Protein AF-A0AAD5JAH5-F1 (afdb_monomer_lite)

Foldseek 3Di:
DEQAECEEEADEDAEAEEEEHECYEYAYQYVAQYHYYNYDNYYYDHRDDDDPCVCVVCVVVVRNDRPV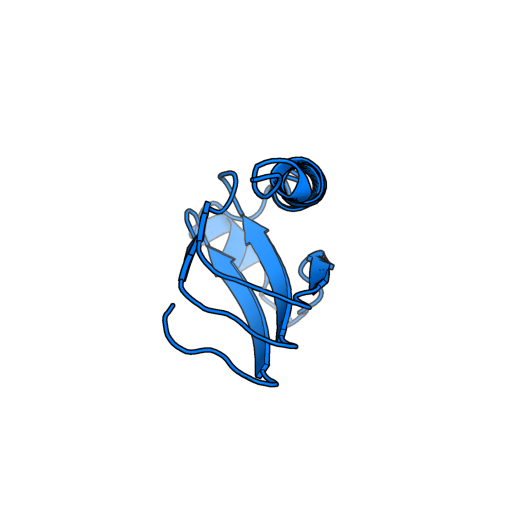SPVCVVVVVPPPDD

InterPro domains:
  IPR012945 Tubulin binding cofactor C-like domain [PF07986] (1-76)
  IPR016098 Cyclase-associated protein CAP/septum formation inhibitor MinC, C-terminal [G3DSA:2.160.20.70] (1-82)
  IPR017901 C-CAP/cofactor C-like domain [PS51329] (1-78)
  IPR027684 Tubulin-specific chaperone C [PTHR15139] (2-81)

Radius of gyration: 13.24 Å; chains: 1; bounding box: 36×28×31 Å

Sequence (82 aa):
MEELEDCVFVLASHHVWIHFAKRSDFYLRLMSIPIMEDSDGVRFANYCFKYKRIEEDLAVAVLDEETGNWANMDDFKWLRAM

Structure (mmCIF, N/CA/C/O backbone):
data_AF-A0AAD5JAH5-F1
#
_entry.id   AF-A0AAD5JAH5-F1
#
loop_
_atom_site.group_PDB
_atom_site.id
_atom_site.type_symbol
_atom_site.label_atom_id
_atom_site.label_alt_id
_atom_site.label_comp_id
_atom_site.label_asym_id
_atom_site.label_entity_id
_atom_site.label_seq_id
_atom_site.pdbx_PDB_ins_code
_atom_site.Cartn_x
_atom_site.Cartn_y
_atom_site.Cartn_z
_atom_site.occupancy
_atom_site.B_iso_or_equiv
_atom_site.auth_seq_id
_atom_site.auth_comp_id
_atom_site.auth_asym_id
_atom_site.auth_atom_id
_atom_site.pdbx_PDB_model_num
ATOM 1 N N . MET A 1 1 ? 8.339 -1.770 3.473 1.00 79.94 1 MET A N 1
ATOM 2 C CA . MET A 1 1 ? 7.745 -3.123 3.520 1.00 79.94 1 MET A CA 1
ATOM 3 C C . MET A 1 1 ? 8.676 -4.041 2.771 1.00 79.94 1 MET A C 1
ATOM 5 O O . MET A 1 1 ? 9.180 -3.595 1.750 1.00 79.94 1 MET A O 1
ATOM 9 N N . GLU A 1 2 ? 8.923 -5.242 3.280 1.00 81.44 2 GLU A N 1
ATOM 10 C CA . GLU A 1 2 ? 9.941 -6.155 2.750 1.00 81.44 2 GLU A CA 1
ATOM 11 C C . GLU A 1 2 ? 9.354 -7.564 2.626 1.00 81.44 2 GLU A C 1
ATOM 13 O O . GLU A 1 2 ? 8.535 -7.951 3.460 1.00 81.44 2 GLU A O 1
ATOM 18 N N . GLU A 1 3 ? 9.757 -8.296 1.588 1.00 81.69 3 GLU A N 1
ATOM 19 C CA . GLU A 1 3 ? 9.431 -9.715 1.375 1.00 81.69 3 GLU A CA 1
ATOM 20 C C . GLU A 1 3 ? 7.931 -10.048 1.406 1.00 81.69 3 GLU A C 1
ATOM 22 O O . GLU A 1 3 ? 7.472 -10.954 2.102 1.00 81.69 3 GLU A O 1
ATOM 27 N N . LEU A 1 4 ? 7.145 -9.307 0.625 1.00 82.94 4 LEU A N 1
ATOM 28 C CA . LEU A 1 4 ? 5.699 -9.495 0.549 1.00 82.94 4 LEU A CA 1
ATOM 29 C C . LEU A 1 4 ? 5.339 -10.535 -0.513 1.00 82.94 4 LEU A C 1
ATOM 31 O O . LEU A 1 4 ? 5.733 -10.399 -1.670 1.00 82.94 4 LEU A O 1
ATOM 35 N N . GLU A 1 5 ? 4.531 -11.533 -0.162 1.00 86.50 5 GLU A N 1
ATOM 36 C CA . GLU A 1 5 ? 4.024 -12.520 -1.117 1.00 86.50 5 GLU A CA 1
ATOM 37 C C . GLU A 1 5 ? 2.554 -12.858 -0.833 1.00 86.50 5 GLU A C 1
ATOM 39 O O . GLU A 1 5 ? 2.184 -13.093 0.316 1.00 86.50 5 GLU A O 1
ATOM 44 N N . ASP A 1 6 ? 1.715 -12.845 -1.877 1.00 88.12 6 ASP A N 1
ATOM 45 C CA . ASP A 1 6 ? 0.279 -13.179 -1.823 1.00 88.12 6 ASP A CA 1
ATOM 46 C C . ASP A 1 6 ? -0.503 -12.435 -0.717 1.00 88.12 6 ASP A C 1
ATOM 48 O O . ASP A 1 6 ? -1.378 -12.988 -0.046 1.00 88.12 6 ASP A O 1
ATOM 52 N N . CYS A 1 7 ? -0.186 -11.154 -0.515 1.00 88.62 7 CYS A N 1
ATOM 53 C CA . CYS A 1 7 ? -0.766 -10.327 0.540 1.00 88.62 7 CYS A CA 1
ATOM 54 C C . CYS A 1 7 ? -1.721 -9.257 -0.004 1.00 88.62 7 CYS A C 1
ATOM 56 O O . CYS A 1 7 ? -1.579 -8.774 -1.126 1.00 88.62 7 CYS A O 1
ATOM 58 N N . VAL A 1 8 ? -2.666 -8.829 0.840 1.00 88.38 8 VAL A N 1
ATOM 59 C CA . VAL A 1 8 ? -3.550 -7.688 0.570 1.00 88.38 8 VAL A CA 1
ATOM 60 C C . VAL A 1 8 ? -3.285 -6.596 1.599 1.00 88.38 8 VAL A C 1
ATOM 62 O O . VAL A 1 8 ? -3.466 -6.806 2.798 1.00 88.38 8 VAL A O 1
ATOM 65 N N . PHE A 1 9 ? -2.894 -5.418 1.127 1.00 88.50 9 PHE A N 1
ATOM 66 C CA . PHE A 1 9 ? -2.630 -4.244 1.948 1.00 88.50 9 PHE A CA 1
ATOM 67 C C . PHE A 1 9 ? -3.685 -3.181 1.705 1.00 88.50 9 PHE A C 1
ATOM 69 O O . PHE A 1 9 ? -3.957 -2.807 0.568 1.00 88.50 9 PHE A O 1
ATOM 76 N N . VAL A 1 10 ? -4.244 -2.652 2.788 1.00 89.12 10 VAL A N 1
ATOM 77 C CA . VAL A 1 10 ? -5.193 -1.541 2.744 1.00 89.12 10 VAL A CA 1
ATOM 78 C C . VAL A 1 10 ? -4.709 -0.490 3.726 1.00 89.12 10 VAL A C 1
ATOM 80 O O . VAL A 1 10 ? -4.802 -0.688 4.936 1.00 89.12 10 VAL A O 1
ATOM 83 N N . LEU A 1 11 ? -4.125 0.599 3.224 1.00 87.88 11 LEU A N 1
ATOM 84 C CA . LEU A 1 11 ? -3.487 1.597 4.084 1.00 87.88 11 LEU A CA 1
ATOM 85 C C . LEU A 1 11 ? -3.570 3.016 3.517 1.00 87.88 11 LEU A C 1
ATOM 87 O O . LEU A 1 11 ? -3.549 3.232 2.305 1.00 87.88 11 LEU A O 1
ATOM 91 N N . ALA A 1 12 ? -3.608 3.975 4.436 1.00 88.50 12 ALA A N 1
ATOM 92 C CA . ALA A 1 12 ? -3.433 5.390 4.157 1.00 88.50 12 ALA A CA 1
ATOM 93 C C . ALA A 1 12 ? -2.146 5.863 4.845 1.00 88.50 12 ALA A C 1
ATOM 95 O O . ALA A 1 12 ? -1.928 5.559 6.019 1.00 88.50 12 ALA A O 1
ATOM 96 N N . SER A 1 13 ? -1.263 6.541 4.114 1.00 87.75 13 SER A N 1
ATOM 97 C CA . SER A 1 13 ? 0.034 6.991 4.634 1.00 87.75 13 SER A CA 1
ATOM 98 C C . SER A 1 13 ? 0.567 8.182 3.846 1.00 87.75 13 SER A C 1
ATOM 100 O O . SER A 1 13 ? 0.203 8.404 2.699 1.00 87.75 13 SER A O 1
ATOM 102 N N . HIS A 1 14 ? 1.496 8.929 4.435 1.00 87.00 14 HIS A N 1
ATOM 103 C CA . HIS A 1 14 ? 2.202 10.007 3.740 1.00 87.00 14 HIS A CA 1
ATOM 104 C C . HIS A 1 14 ? 3.200 9.466 2.714 1.00 87.00 14 HIS A C 1
ATOM 106 O O . HIS A 1 14 ? 3.237 9.919 1.573 1.00 87.00 14 HIS A O 1
ATOM 112 N N . HIS A 1 15 ? 3.972 8.454 3.110 1.00 84.12 15 HIS A N 1
ATOM 113 C CA . HIS A 1 15 ? 5.003 7.825 2.291 1.00 84.12 15 HIS A CA 1
ATOM 114 C C . HIS A 1 15 ? 4.955 6.310 2.465 1.00 84.12 15 HIS A C 1
ATOM 116 O O . HIS A 1 15 ? 4.712 5.808 3.567 1.00 84.12 15 HIS A O 1
ATOM 122 N N . VAL A 1 16 ? 5.206 5.582 1.379 1.00 85.12 16 VAL A N 1
ATOM 123 C CA . VAL A 1 16 ? 5.311 4.122 1.390 1.00 85.12 16 VAL A CA 1
ATOM 124 C C . VAL A 1 16 ? 6.458 3.701 0.491 1.00 85.12 16 VAL A C 1
ATOM 126 O O . VAL A 1 16 ? 6.511 4.095 -0.674 1.00 85.12 16 VAL A O 1
ATOM 129 N N . TRP A 1 17 ? 7.348 2.882 1.050 1.00 86.38 17 TRP A N 1
ATOM 130 C CA . TRP A 1 17 ? 8.405 2.186 0.322 1.00 86.38 17 TRP A CA 1
ATOM 131 C C . TRP A 1 17 ? 8.141 0.684 0.368 1.00 86.38 17 TRP A C 1
ATOM 133 O O . TRP A 1 17 ? 7.978 0.096 1.449 1.00 86.38 17 TRP A O 1
ATOM 143 N N . ILE A 1 18 ? 8.064 0.078 -0.811 1.00 83.69 18 ILE A N 1
ATOM 144 C CA . ILE A 1 18 ? 7.803 -1.346 -1.005 1.00 83.69 18 ILE A CA 1
ATOM 145 C C . ILE A 1 18 ? 9.044 -1.948 -1.654 1.00 83.69 18 ILE A C 1
ATOM 147 O O . ILE A 1 18 ? 9.376 -1.618 -2.791 1.00 83.69 18 ILE A O 1
ATOM 151 N N . HIS A 1 19 ? 9.706 -2.838 -0.927 1.00 82.25 19 HIS A N 1
ATOM 152 C CA . HIS A 1 19 ? 10.834 -3.614 -1.413 1.00 82.25 19 HIS A CA 1
ATOM 153 C C . HIS A 1 19 ? 10.379 -5.065 -1.533 1.00 82.25 19 HIS A C 1
ATOM 155 O O . HIS A 1 19 ? 9.851 -5.634 -0.577 1.00 82.25 19 HIS A O 1
ATOM 161 N N . PHE A 1 20 ? 10.573 -5.655 -2.711 1.00 79.75 20 PHE A N 1
ATOM 162 C CA . PHE A 1 20 ? 10.316 -7.071 -2.964 1.00 79.75 20 PHE A CA 1
ATOM 163 C C . PHE A 1 20 ? 8.883 -7.518 -2.627 1.00 79.75 20 PHE A C 1
ATOM 165 O O . PHE A 1 20 ? 8.637 -8.236 -1.658 1.00 79.75 20 PHE A O 1
ATOM 172 N N . ALA A 1 21 ? 7.917 -7.099 -3.446 1.00 83.25 21 ALA A N 1
ATOM 173 C CA . ALA A 1 21 ? 6.541 -7.578 -3.369 1.00 83.25 21 ALA A CA 1
ATOM 174 C C . ALA A 1 21 ? 6.172 -8.457 -4.568 1.00 83.25 21 ALA A C 1
ATOM 176 O O . ALA A 1 21 ? 6.449 -8.107 -5.714 1.00 83.25 21 ALA A O 1
ATOM 177 N N . LYS A 1 22 ? 5.511 -9.587 -4.306 1.00 83.69 22 LYS A N 1
ATOM 178 C CA . LYS A 1 22 ? 5.049 -10.550 -5.309 1.00 83.69 22 LYS A CA 1
ATOM 179 C C . LYS A 1 22 ? 3.566 -10.833 -5.157 1.00 83.69 22 LYS A C 1
ATOM 181 O O . LYS A 1 22 ? 3.093 -11.068 -4.045 1.00 83.69 22 LYS A O 1
ATOM 186 N N . ARG A 1 23 ? 2.834 -10.827 -6.278 1.00 86.19 23 ARG A N 1
ATOM 187 C CA . ARG A 1 23 ? 1.407 -11.225 -6.344 1.00 86.19 23 ARG A CA 1
ATOM 188 C C . ARG A 1 23 ? 0.538 -10.580 -5.252 1.00 86.19 23 ARG A C 1
ATOM 190 O O . ARG A 1 23 ? -0.347 -11.216 -4.693 1.00 86.19 23 ARG A O 1
ATOM 197 N N . SER A 1 24 ? 0.840 -9.333 -4.903 1.00 85.62 24 SER A N 1
ATOM 198 C CA . SER A 1 24 ? 0.220 -8.640 -3.774 1.00 85.62 24 SER A CA 1
ATOM 199 C C . SER A 1 24 ? -0.626 -7.463 -4.249 1.00 85.62 24 SER A C 1
ATOM 201 O O . SER A 1 24 ? -0.279 -6.782 -5.219 1.00 85.62 24 SER A O 1
ATOM 203 N N . ASP A 1 25 ? -1.726 -7.226 -3.543 1.00 86.19 25 ASP A N 1
ATOM 204 C CA . ASP A 1 25 ? -2.706 -6.192 -3.857 1.00 86.19 25 ASP A CA 1
ATOM 205 C C . ASP A 1 25 ? -2.605 -5.044 -2.860 1.00 86.19 25 ASP A C 1
ATOM 207 O O . ASP A 1 25 ? -2.634 -5.254 -1.648 1.00 86.19 25 ASP A O 1
ATOM 211 N N . PHE A 1 26 ? -2.532 -3.819 -3.364 1.00 86.44 26 PHE A N 1
ATOM 212 C CA . PHE A 1 26 ? -2.354 -2.621 -2.559 1.00 86.44 26 PHE A CA 1
ATOM 213 C C . PHE A 1 26 ? -3.481 -1.623 -2.826 1.00 86.44 26 PHE A C 1
ATOM 215 O O . PHE A 1 26 ? -3.611 -1.070 -3.916 1.00 86.44 26 PHE A O 1
ATOM 222 N N . TYR A 1 27 ? -4.276 -1.356 -1.797 1.00 87.69 27 TYR A N 1
ATOM 223 C CA . TYR A 1 27 ? -5.309 -0.328 -1.780 1.00 87.69 27 TYR A CA 1
ATOM 224 C C . TYR A 1 27 ? -4.765 0.865 -1.000 1.00 87.69 27 TYR A C 1
ATOM 226 O O . TYR A 1 27 ? -4.746 0.847 0.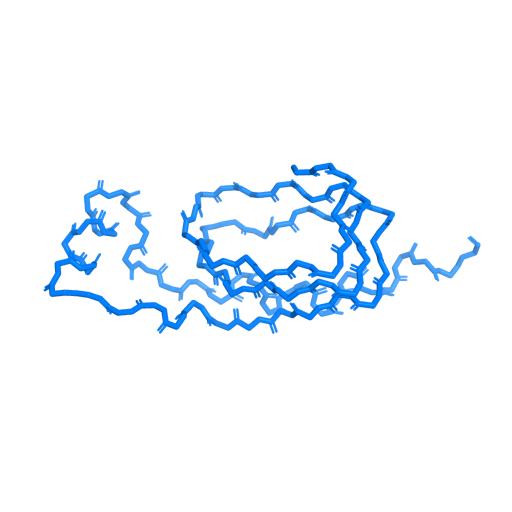236 1.00 87.69 27 TYR A O 1
ATOM 234 N N . LEU A 1 28 ? -4.253 1.865 -1.718 1.00 86.38 28 LEU A N 1
ATOM 235 C CA . LEU A 1 28 ? -3.427 2.923 -1.136 1.00 86.38 28 LEU A CA 1
ATOM 236 C C . LEU A 1 28 ? -4.107 4.290 -1.225 1.00 86.38 28 LEU A C 1
ATOM 238 O O . LEU A 1 28 ? -4.649 4.663 -2.264 1.00 86.38 28 LEU A O 1
ATOM 242 N N . ARG A 1 29 ? -4.008 5.065 -0.141 1.00 86.81 29 ARG A N 1
ATOM 243 C CA . ARG A 1 29 ? -4.195 6.522 -0.152 1.00 86.81 29 ARG A CA 1
ATOM 244 C C . ARG A 1 29 ? -2.893 7.174 0.294 1.00 86.81 29 ARG A C 1
ATOM 246 O O . ARG A 1 29 ? -2.440 6.923 1.409 1.00 86.81 29 ARG A O 1
ATOM 253 N N . LEU A 1 30 ? -2.278 7.952 -0.596 1.00 84.81 30 LEU A N 1
ATOM 254 C CA . LEU A 1 30 ? -0.935 8.493 -0.395 1.00 84.81 30 LEU A CA 1
ATOM 255 C C . LEU A 1 30 ? -0.865 9.990 -0.672 1.00 84.81 30 LEU A C 1
ATOM 257 O O . LEU A 1 30 ? -1.496 10.467 -1.609 1.00 84.81 30 LEU A O 1
ATOM 261 N N . MET A 1 31 ? -0.038 10.706 0.090 1.00 83.56 31 MET A N 1
ATOM 262 C CA . MET A 1 31 ? 0.295 12.116 -0.183 1.00 83.56 31 MET A CA 1
ATOM 263 C C . MET A 1 31 ? 1.460 12.280 -1.153 1.00 83.56 31 MET A C 1
ATOM 265 O O . MET A 1 31 ? 1.598 13.328 -1.776 1.00 83.56 31 MET A O 1
ATOM 269 N N . SER A 1 32 ? 2.250 11.225 -1.331 1.00 79.69 32 SER A N 1
ATOM 270 C CA . SER A 1 32 ? 3.411 11.196 -2.215 1.00 79.69 32 SER A CA 1
ATOM 271 C C . SER A 1 32 ? 3.354 9.988 -3.144 1.00 79.69 32 SER A C 1
ATOM 273 O O . SER A 1 32 ? 2.655 9.009 -2.875 1.00 79.69 32 SER A O 1
ATOM 275 N N . ILE A 1 33 ? 4.119 10.041 -4.234 1.00 79.88 33 ILE A N 1
ATOM 276 C CA . ILE A 1 33 ? 4.302 8.889 -5.121 1.00 79.88 33 ILE A CA 1
ATOM 277 C C . ILE A 1 33 ? 5.055 7.806 -4.329 1.00 79.88 33 ILE A C 1
ATOM 279 O O . ILE A 1 33 ? 6.125 8.087 -3.781 1.00 79.88 33 ILE A O 1
ATOM 283 N N . PRO A 1 34 ? 4.511 6.588 -4.212 1.00 78.56 34 PRO A N 1
ATOM 284 C CA . PRO A 1 34 ? 5.192 5.503 -3.515 1.00 78.56 34 PRO A CA 1
ATOM 285 C C . PRO A 1 34 ? 6.387 5.002 -4.323 1.00 78.56 34 PRO A C 1
ATOM 287 O O . PRO A 1 34 ? 6.386 5.018 -5.553 1.00 78.56 34 PRO A O 1
ATOM 290 N N . ILE A 1 35 ? 7.398 4.517 -3.608 1.00 82.12 35 ILE A N 1
ATOM 291 C CA . ILE A 1 35 ? 8.624 3.988 -4.206 1.00 82.12 35 ILE A CA 1
ATOM 292 C C . ILE A 1 35 ? 8.559 2.464 -4.170 1.00 82.12 35 ILE A C 1
ATOM 294 O O . ILE A 1 35 ? 8.273 1.874 -3.125 1.00 82.12 35 ILE A O 1
ATOM 298 N N . MET A 1 36 ? 8.817 1.843 -5.319 1.00 75.56 36 MET A N 1
ATOM 299 C CA . MET A 1 36 ? 8.855 0.393 -5.477 1.00 75.56 36 MET A CA 1
ATOM 300 C C . MET A 1 36 ? 10.199 -0.064 -6.011 1.00 75.56 36 MET A C 1
ATOM 302 O O . MET A 1 36 ? 10.712 0.493 -6.980 1.00 75.56 36 MET A O 1
ATOM 306 N N . GLU A 1 37 ? 10.702 -1.144 -5.432 1.00 78.19 37 GLU A N 1
ATOM 307 C CA . GLU A 1 37 ? 11.925 -1.804 -5.862 1.00 78.19 37 GLU A CA 1
ATOM 308 C C . GLU A 1 37 ? 11.714 -3.324 -5.901 1.00 78.19 37 GLU A C 1
ATOM 310 O O . GLU A 1 37 ? 11.016 -3.892 -5.056 1.00 78.19 37 GLU A O 1
ATOM 315 N N . ASP A 1 38 ? 12.267 -3.974 -6.930 1.00 74.81 38 ASP A N 1
ATOM 316 C CA . ASP A 1 38 ? 12.269 -5.434 -7.116 1.00 74.81 38 ASP A CA 1
ATOM 317 C C . ASP A 1 38 ? 10.917 -6.149 -6.898 1.00 74.81 38 ASP A C 1
ATOM 319 O O . ASP A 1 38 ? 10.858 -7.270 -6.396 1.00 74.81 38 ASP A O 1
ATOM 323 N N . SER A 1 39 ? 9.813 -5.517 -7.303 1.00 77.62 39 SER A N 1
ATOM 324 C CA . SER A 1 39 ? 8.453 -6.046 -7.130 1.00 77.62 39 SER A CA 1
ATOM 325 C C . SER A 1 39 ? 7.855 -6.543 -8.454 1.00 77.62 39 SER A C 1
ATOM 327 O O . SER A 1 39 ? 8.057 -5.917 -9.494 1.00 77.62 39 SER A O 1
ATOM 329 N N . ASP A 1 40 ? 7.114 -7.655 -8.425 1.00 77.56 40 ASP A N 1
ATOM 330 C CA . ASP A 1 40 ? 6.538 -8.314 -9.607 1.00 77.56 40 ASP A CA 1
ATOM 331 C C . ASP A 1 40 ? 5.090 -8.783 -9.378 1.00 77.56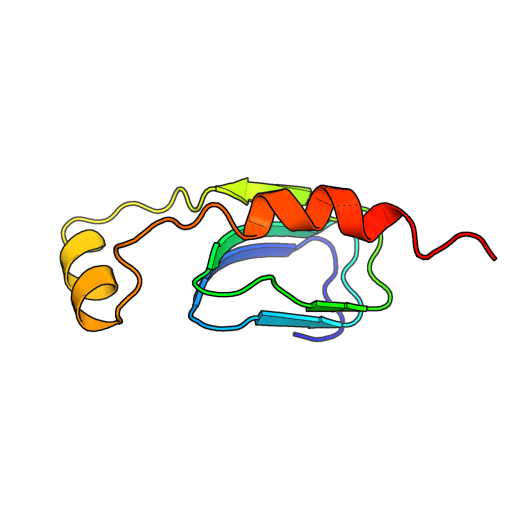 40 ASP A C 1
ATOM 333 O O . ASP A 1 40 ? 4.713 -9.240 -8.299 1.00 77.56 40 ASP A O 1
ATOM 337 N N . GLY A 1 41 ? 4.243 -8.668 -10.403 1.00 78.12 41 GLY A N 1
ATOM 338 C CA . GLY A 1 41 ? 2.846 -9.114 -10.322 1.00 78.12 41 GLY A CA 1
ATOM 339 C C . GLY A 1 41 ? 1.993 -8.398 -9.261 1.00 78.12 41 GLY A C 1
ATOM 340 O O . GLY A 1 41 ? 1.014 -8.968 -8.785 1.00 78.12 41 GLY A O 1
ATOM 341 N N . VAL A 1 42 ? 2.360 -7.176 -8.866 1.00 81.50 42 VAL A N 1
ATOM 342 C CA . VAL A 1 42 ? 1.611 -6.355 -7.900 1.00 81.50 42 VAL A CA 1
ATOM 343 C C . VAL A 1 42 ? 0.488 -5.556 -8.568 1.00 81.50 42 VAL A C 1
ATOM 345 O O . VAL A 1 42 ? 0.606 -5.151 -9.730 1.00 81.50 42 VAL A O 1
ATOM 348 N N . ARG A 1 43 ? -0.606 -5.319 -7.836 1.00 81.75 43 ARG A N 1
ATOM 349 C CA . ARG A 1 43 ? -1.764 -4.535 -8.303 1.00 81.75 43 ARG A CA 1
ATOM 350 C C . ARG A 1 43 ? -2.062 -3.390 -7.343 1.00 81.75 43 ARG A C 1
ATOM 352 O O . ARG A 1 43 ? -2.001 -3.574 -6.131 1.00 81.75 43 ARG A O 1
ATOM 359 N N . PHE A 1 44 ? -2.425 -2.234 -7.896 1.00 80.44 44 PHE A N 1
ATOM 360 C CA . PHE A 1 44 ? -2.764 -1.035 -7.131 1.00 80.44 44 PHE A CA 1
ATOM 361 C C . PHE A 1 44 ? -4.193 -0.595 -7.415 1.00 80.44 44 PHE A C 1
ATOM 363 O O . PHE A 1 44 ? -4.667 -0.667 -8.549 1.00 80.44 44 PHE A O 1
ATOM 370 N N . ALA A 1 45 ? -4.875 -0.139 -6.372 1.00 80.50 45 ALA A N 1
ATOM 371 C CA . ALA A 1 45 ? -6.203 0.435 -6.460 1.00 80.50 45 ALA A CA 1
ATOM 372 C C . ALA A 1 45 ? -6.390 1.535 -5.412 1.00 80.50 45 ALA A C 1
ATOM 374 O O . ALA A 1 45 ? -5.640 1.647 -4.438 1.00 80.50 45 ALA A O 1
ATOM 375 N N . ASN A 1 46 ? -7.439 2.328 -5.610 1.00 79.75 46 ASN A N 1
ATOM 376 C CA . ASN A 1 46 ? -7.851 3.346 -4.658 1.00 79.75 46 ASN A CA 1
ATOM 377 C C . ASN A 1 46 ? -8.192 2.738 -3.292 1.00 79.75 46 ASN A C 1
ATOM 379 O O . ASN A 1 46 ? -8.818 1.677 -3.207 1.00 79.75 46 ASN A O 1
ATOM 383 N N . TYR A 1 47 ? -7.823 3.445 -2.221 1.00 80.56 47 TYR A N 1
ATOM 384 C CA . TYR A 1 47 ? -8.207 3.078 -0.861 1.00 80.56 47 TYR A CA 1
ATOM 385 C C . TYR A 1 47 ? -9.732 2.961 -0.741 1.00 80.56 47 TYR A C 1
ATOM 387 O O . TYR A 1 47 ? -10.470 3.913 -0.989 1.00 80.56 47 TYR A O 1
ATOM 395 N N . CYS A 1 48 ? -10.214 1.775 -0.371 1.00 79.81 48 CYS A N 1
ATOM 396 C CA . CYS A 1 48 ? -11.642 1.446 -0.385 1.00 79.81 48 CYS A CA 1
ATOM 397 C C . CYS A 1 48 ? -12.221 1.144 1.006 1.00 79.81 48 CYS A C 1
ATOM 399 O O . CYS A 1 48 ? -13.396 0.787 1.123 1.00 79.81 48 CYS A O 1
ATOM 4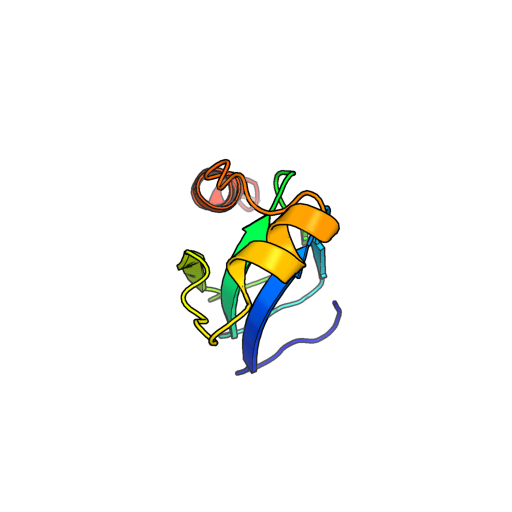01 N N . PHE A 1 49 ? -11.421 1.286 2.066 1.00 82.06 49 PHE A N 1
ATOM 402 C CA . PHE A 1 49 ? -11.849 0.951 3.418 1.00 82.06 49 PHE A CA 1
ATOM 403 C C . PHE A 1 49 ? -12.710 2.062 4.014 1.00 82.06 49 PHE A C 1
ATOM 405 O O . PHE A 1 49 ? -12.321 3.227 4.035 1.00 82.06 49 PHE A O 1
ATOM 412 N N . LYS A 1 50 ? -13.891 1.694 4.517 1.00 81.81 50 LYS A N 1
ATOM 413 C CA . LYS A 1 50 ? -14.837 2.633 5.122 1.00 81.81 50 LYS A CA 1
ATOM 414 C C . LYS A 1 50 ? -15.234 2.157 6.509 1.00 81.81 50 LYS A C 1
ATOM 416 O O . LYS A 1 50 ? -15.721 1.042 6.673 1.00 81.81 50 LYS A O 1
ATOM 421 N N . TYR A 1 51 ? -15.097 3.033 7.494 1.00 86.62 51 TYR A N 1
ATOM 422 C CA . TYR A 1 51 ? -15.712 2.884 8.811 1.00 86.62 51 TYR A CA 1
ATOM 423 C C . TYR A 1 51 ? -16.235 4.238 9.283 1.00 86.62 51 TYR A C 1
ATOM 425 O O . TYR A 1 51 ? -15.897 5.270 8.713 1.00 86.62 51 TYR A O 1
ATOM 433 N N . LYS A 1 52 ? -17.084 4.247 10.317 1.00 85.38 52 LYS A N 1
ATOM 434 C CA . LYS A 1 52 ? -17.892 5.417 10.709 1.00 85.38 52 LYS A CA 1
ATOM 435 C C . LYS A 1 52 ? -17.105 6.734 10.860 1.00 85.38 52 LYS A C 1
ATOM 437 O O . LYS A 1 52 ? -17.696 7.784 10.659 1.00 85.38 52 LYS A O 1
ATOM 442 N N . ARG A 1 53 ? -15.820 6.675 11.220 1.00 88.12 53 ARG A N 1
ATOM 443 C CA . ARG A 1 53 ? -14.967 7.838 11.520 1.00 88.12 53 ARG A CA 1
ATOM 444 C C . ARG A 1 53 ? -13.711 7.922 10.645 1.00 88.12 53 ARG A C 1
ATOM 446 O O . ARG A 1 53 ? -12.810 8.680 10.967 1.00 88.12 53 ARG A O 1
ATOM 453 N N . ILE A 1 54 ? -13.654 7.165 9.545 1.00 86.88 54 ILE A N 1
ATOM 454 C CA . ILE A 1 54 ? -12.464 7.125 8.682 1.00 86.88 54 ILE A CA 1
ATOM 455 C C . ILE A 1 54 ? -12.074 8.517 8.182 1.00 86.88 54 ILE A C 1
ATOM 457 O O . ILE A 1 54 ? -10.915 8.879 8.284 1.00 86.88 54 ILE A O 1
ATOM 461 N N . GLU A 1 55 ? -13.027 9.326 7.719 1.00 85.81 55 GLU A N 1
ATOM 462 C CA . GLU A 1 55 ? -12.729 10.666 7.193 1.00 85.81 55 GLU A CA 1
ATOM 463 C C . GLU A 1 55 ? -12.221 11.621 8.284 1.00 85.81 55 GLU A C 1
ATOM 465 O O . GLU A 1 55 ? -11.335 12.425 8.023 1.00 85.81 55 GLU A O 1
ATOM 470 N N . GLU A 1 56 ? -12.724 11.510 9.522 1.00 89.38 56 GLU A N 1
ATOM 471 C CA . GLU A 1 56 ? -12.209 12.289 10.660 1.00 89.38 56 GLU A CA 1
ATOM 472 C C . GLU A 1 56 ? -10.762 11.895 10.979 1.00 89.38 56 GLU A C 1
ATOM 474 O O . GLU A 1 56 ? -9.905 12.759 11.148 1.00 89.38 56 GLU A O 1
ATOM 479 N N . ASP A 1 57 ? -10.489 10.591 11.041 1.00 88.44 57 ASP A N 1
ATOM 480 C CA . ASP A 1 57 ? -9.161 10.068 11.363 1.00 88.44 57 ASP A CA 1
ATOM 481 C C . ASP A 1 57 ? -8.155 10.383 10.242 1.00 88.44 57 ASP A C 1
ATOM 483 O O . ASP A 1 57 ? -7.009 10.742 10.516 1.00 88.44 57 ASP A O 1
ATOM 487 N N . LEU A 1 58 ? -8.595 10.318 8.981 1.00 86.50 58 LEU A N 1
ATOM 488 C CA . LEU A 1 58 ? -7.805 10.723 7.821 1.00 86.50 58 LEU A CA 1
ATOM 489 C C . LEU A 1 58 ? -7.527 12.227 7.827 1.00 86.50 58 LEU A C 1
ATOM 491 O O . LEU A 1 58 ? -6.383 12.611 7.612 1.00 86.50 58 LEU A O 1
ATOM 495 N N . ALA A 1 59 ? -8.512 13.071 8.138 1.00 87.56 59 ALA A N 1
ATOM 496 C CA . ALA A 1 59 ? -8.313 14.518 8.231 1.00 87.56 59 ALA A CA 1
ATOM 497 C C . ALA A 1 59 ? -7.337 14.894 9.357 1.00 87.56 59 ALA A C 1
ATOM 499 O O . ALA A 1 59 ? -6.448 15.721 9.163 1.00 87.56 59 ALA A O 1
ATOM 500 N N . VAL A 1 60 ? -7.437 14.245 10.524 1.00 89.56 60 VAL A N 1
ATOM 501 C CA . VAL A 1 60 ? -6.465 14.419 11.621 1.00 89.56 60 VAL A CA 1
ATOM 502 C C . VAL A 1 60 ? -5.060 14.004 11.184 1.00 89.56 60 VAL A C 1
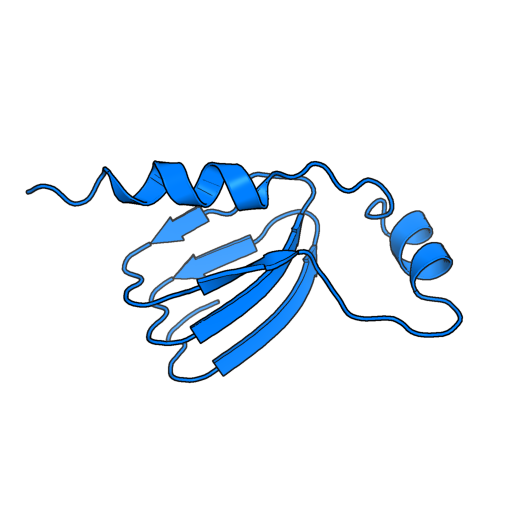ATOM 504 O O . VAL A 1 60 ? -4.078 14.640 11.566 1.00 89.56 60 VAL A O 1
ATOM 507 N N . ALA A 1 61 ? -4.958 12.954 10.371 1.00 85.81 61 ALA A N 1
ATOM 508 C CA . ALA A 1 61 ? -3.698 12.479 9.823 1.00 85.81 61 ALA A CA 1
ATOM 509 C C . ALA A 1 61 ? -3.219 13.262 8.586 1.00 85.81 61 ALA A C 1
ATOM 511 O O . ALA A 1 61 ? -2.136 12.952 8.094 1.00 85.81 61 ALA A O 1
ATOM 512 N N . VAL A 1 62 ? -3.966 14.263 8.099 1.00 85.94 62 VAL A N 1
ATOM 513 C CA . VAL A 1 62 ? -3.684 15.005 6.853 1.00 85.94 62 VAL A CA 1
ATOM 514 C C . VAL A 1 62 ? -3.592 14.053 5.648 1.00 85.94 62 VAL A C 1
ATOM 516 O O . VAL A 1 62 ? -2.621 14.036 4.894 1.00 85.94 62 VAL A O 1
ATOM 519 N N . LEU A 1 63 ? -4.594 13.180 5.542 1.00 83.69 63 LEU A N 1
ATOM 520 C CA . LEU A 1 63 ? -4.780 12.144 4.520 1.00 83.69 63 LEU A CA 1
ATOM 521 C C . LEU A 1 63 ? -6.212 12.168 3.952 1.00 83.69 63 LEU A C 1
ATOM 523 O O . LEU A 1 63 ? -6.668 11.185 3.366 1.00 83.69 63 LEU A O 1
ATOM 527 N N . ASP A 1 64 ? -6.954 13.250 4.176 1.00 78.25 64 ASP A N 1
ATOM 528 C CA . ASP A 1 64 ? -8.307 13.458 3.657 1.00 78.25 64 ASP A CA 1
ATOM 529 C C . ASP A 1 64 ? -8.314 13.803 2.159 1.00 78.25 64 ASP A C 1
ATOM 531 O O . ASP A 1 64 ? -9.257 13.442 1.453 1.00 78.25 64 ASP A O 1
ATOM 535 N N . GLU A 1 65 ? -7.234 14.399 1.642 1.00 73.38 65 GLU A N 1
ATOM 536 C CA . GLU A 1 65 ? -7.059 14.626 0.206 1.00 73.38 65 GLU A CA 1
ATOM 537 C C . GLU A 1 65 ? -6.569 13.366 -0.527 1.00 73.38 65 GLU A C 1
ATOM 539 O O . GLU A 1 65 ? -5.490 12.824 -0.275 1.00 73.38 65 GLU A O 1
ATOM 544 N N . GLU A 1 66 ? -7.359 12.907 -1.500 1.00 66.19 66 GLU A N 1
ATOM 545 C CA . GLU A 1 66 ? -6.951 11.865 -2.439 1.00 66.19 66 GLU A CA 1
ATOM 546 C C . GLU A 1 66 ? -6.236 12.498 -3.636 1.00 66.19 66 GLU A C 1
ATOM 548 O O . GLU A 1 66 ? -6.853 12.998 -4.571 1.00 66.19 66 GLU A O 1
ATOM 553 N N . THR A 1 67 ? -4.909 12.455 -3.610 1.00 67.81 67 THR A N 1
ATOM 554 C CA . THR A 1 67 ? -4.052 13.078 -4.634 1.00 67.81 67 THR A CA 1
ATOM 555 C C . THR A 1 67 ? -3.929 12.262 -5.928 1.00 67.81 67 THR A C 1
ATOM 557 O O . THR A 1 67 ? -3.326 12.723 -6.893 1.00 67.81 67 THR A O 1
ATOM 560 N N . GLY A 1 68 ? -4.443 11.024 -5.961 1.00 66.00 68 GLY A N 1
ATOM 561 C CA . GLY A 1 68 ? -4.272 10.115 -7.101 1.00 66.00 68 GLY A CA 1
ATOM 562 C C . GLY A 1 68 ? -2.824 9.657 -7.328 1.00 66.00 68 GLY A C 1
ATOM 563 O O . GLY A 1 68 ? -2.529 9.054 -8.355 1.00 66.00 68 GLY A O 1
ATOM 564 N N . ASN A 1 69 ? -1.911 9.896 -6.380 1.00 66.25 69 ASN A N 1
ATOM 565 C CA . ASN A 1 69 ? -0.476 9.623 -6.537 1.00 66.25 69 ASN A CA 1
ATOM 566 C C . ASN A 1 69 ? -0.114 8.147 -6.774 1.00 66.25 69 ASN A C 1
ATOM 568 O O . ASN A 1 69 ? 0.977 7.854 -7.263 1.00 66.25 69 ASN A O 1
ATOM 572 N N . TRP A 1 70 ? -1.019 7.215 -6.472 1.00 65.69 70 TRP A N 1
ATOM 573 C CA . TRP A 1 70 ? -0.875 5.799 -6.822 1.00 65.69 70 TRP A CA 1
ATOM 574 C C . TRP A 1 70 ? -1.018 5.549 -8.334 1.00 65.69 70 TRP A C 1
ATOM 576 O O . TRP A 1 70 ? -0.444 4.590 -8.837 1.00 65.69 70 TRP A O 1
ATOM 586 N N . ALA A 1 71 ? -1.732 6.400 -9.081 1.00 62.59 71 ALA A N 1
ATOM 587 C CA . ALA A 1 71 ? -1.930 6.233 -10.524 1.00 62.59 71 ALA A CA 1
ATOM 588 C C . ALA A 1 71 ? -0.632 6.469 -11.315 1.00 62.59 71 ALA A C 1
ATOM 590 O O . ALA A 1 71 ? -0.393 5.815 -12.324 1.00 62.59 71 ALA A O 1
ATOM 591 N N . ASN A 1 72 ? 0.260 7.322 -10.800 1.00 59.28 72 ASN A N 1
ATOM 592 C CA . ASN A 1 72 ? 1.595 7.540 -11.369 1.00 59.28 72 ASN A CA 1
ATOM 593 C C . ASN A 1 72 ? 2.534 6.329 -11.185 1.00 59.28 72 ASN A C 1
ATOM 595 O O . ASN A 1 72 ? 3.621 6.306 -11.757 1.00 59.28 72 ASN A O 1
ATOM 599 N N . MET A 1 73 ? 2.147 5.312 -10.400 1.00 56.44 73 MET A N 1
ATOM 600 C CA . MET A 1 73 ? 2.916 4.064 -10.291 1.00 56.44 73 MET A CA 1
ATOM 601 C C . MET A 1 73 ? 2.787 3.176 -11.526 1.00 56.44 73 MET A C 1
ATOM 603 O O . MET A 1 73 ? 3.673 2.352 -11.751 1.00 56.44 73 MET A O 1
ATOM 607 N N . ASP A 1 74 ? 1.711 3.319 -12.308 1.00 51.78 74 ASP A N 1
ATOM 608 C CA . ASP A 1 74 ? 1.545 2.562 -13.555 1.00 51.78 74 ASP A CA 1
ATOM 609 C C . ASP A 1 74 ? 2.672 2.915 -14.542 1.00 51.78 74 ASP A C 1
ATOM 611 O O . ASP A 1 74 ? 3.235 2.034 -15.193 1.00 51.78 74 ASP A O 1
ATOM 615 N N . ASP A 1 75 ? 3.117 4.178 -14.528 1.00 44.53 75 ASP A N 1
ATOM 616 C CA . ASP A 1 75 ? 4.271 4.648 -15.293 1.00 44.53 75 ASP A CA 1
ATOM 617 C C . ASP A 1 75 ? 5.617 4.125 -14.757 1.00 44.53 75 ASP A C 1
ATOM 619 O O . ASP A 1 75 ? 6.560 4.002 -15.520 1.00 44.53 75 ASP A O 1
ATOM 623 N N . PHE A 1 76 ? 5.779 3.711 -13.496 1.00 44.09 76 PHE A N 1
ATOM 624 C CA . PHE A 1 76 ? 7.083 3.179 -13.042 1.00 44.09 76 PHE A CA 1
ATOM 625 C C . PH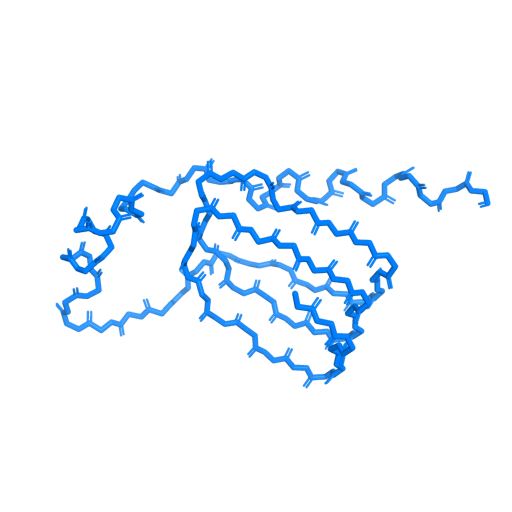E A 1 76 ? 7.402 1.765 -13.559 1.00 44.09 76 PHE A C 1
ATOM 627 O O . PHE A 1 76 ? 8.523 1.278 -13.382 1.00 44.09 76 PHE A O 1
ATOM 634 N N . LYS A 1 77 ? 6.472 1.117 -14.276 1.00 45.50 77 LYS A N 1
ATOM 635 C CA . LYS A 1 77 ? 6.726 -0.163 -14.954 1.00 45.50 77 LYS A CA 1
ATOM 636 C C . LYS A 1 77 ? 7.727 -0.081 -16.120 1.00 45.50 77 LYS A C 1
ATOM 638 O O . LYS A 1 77 ? 8.083 -1.136 -16.640 1.00 45.50 77 LYS A O 1
ATOM 643 N N . TRP A 1 78 ? 8.238 1.094 -16.518 1.00 46.75 78 TRP A N 1
ATOM 644 C CA . TRP A 1 78 ? 9.190 1.195 -17.644 1.00 46.75 78 TRP A CA 1
ATOM 645 C C . TRP A 1 78 ? 10.690 1.263 -17.297 1.00 46.75 78 TRP A C 1
ATOM 647 O O . TRP A 1 78 ? 11.495 1.284 -18.224 1.00 46.75 78 TRP A O 1
ATOM 657 N N . LEU A 1 79 ? 11.129 1.194 -16.030 1.00 37.81 79 LEU A N 1
ATOM 658 C CA . LEU A 1 79 ? 12.578 1.143 -15.713 1.00 37.81 79 LEU A CA 1
ATOM 659 C C . LEU A 1 79 ? 13.166 -0.263 -15.510 1.00 37.81 79 LEU A C 1
ATOM 661 O O . LEU A 1 79 ? 14.303 -0.402 -15.066 1.00 37.81 79 LEU A O 1
ATOM 665 N N . ARG A 1 80 ? 12.449 -1.317 -15.916 1.00 42.09 80 ARG A N 1
ATOM 666 C CA . ARG A 1 80 ? 13.016 -2.670 -16.061 1.00 42.09 80 ARG A CA 1
ATOM 667 C C . ARG A 1 80 ? 12.920 -3.136 -17.512 1.00 42.09 80 ARG A C 1
ATOM 669 O O . ARG A 1 80 ? 12.204 -4.071 -17.846 1.00 42.09 80 ARG A O 1
ATOM 676 N N . ALA A 1 81 ? 13.683 -2.453 -18.360 1.00 36.91 81 ALA A N 1
ATOM 677 C CA . ALA A 1 81 ? 14.173 -2.980 -19.626 1.00 36.91 81 ALA A CA 1
ATOM 678 C C . ALA A 1 81 ? 15.696 -2.783 -19.700 1.00 36.91 81 ALA A C 1
ATOM 680 O O . ALA A 1 81 ? 16.172 -1.946 -20.461 1.00 36.91 81 ALA A O 1
ATOM 681 N N . MET A 1 82 ? 16.441 -3.528 -18.874 1.00 33.25 82 MET A N 1
ATOM 682 C CA . MET A 1 82 ? 17.644 -4.270 -19.285 1.00 33.25 82 MET A CA 1
ATOM 683 C C . MET A 1 82 ? 18.069 -5.260 -18.203 1.00 33.25 82 MET A C 1
ATOM 685 O O . MET A 1 82 ? 18.003 -4.882 -17.012 1.00 33.25 82 MET A O 1
#

Organism: Acer negundo (NCBI:txid4023)

Secondary structure (DSSP, 8-state):
-EEEES-EEEEEES--EEEEEES-EEEEEESSPPEEES-BS-EEEE-----TTHHHHHHHTT--S---TTGGGSGGGGS---

pLDDT: mean 77.23, std 14.14, range [33.25, 89.56]